Protein AF-A0A537I9R4-F1 (afdb_monomer)

Solvent-accessible surface area (backbone atoms only — not comparable to full-atom values): 5855 Å² total; per-residue (Å²): 132,84,81,65,32,35,31,16,84,39,26,35,33,39,79,39,64,52,78,86,43,72,68,51,47,56,37,42,77,73,73,42,84,63,66,73,44,76,54,75,47,73,34,83,63,93,59,65,52,50,76,42,77,93,74,73,42,77,46,51,32,44,82,34,63,86,39,68,66,48,38,52,50,41,52,50,52,38,66,79,65,67,64,70,78,65,73,81,74,79,74,82,83,73,136

pLDDT: mean 87.93, std 15.56, range [37.59, 97.94]

Mean predicted aligned error: 6.4 Å

Radius of gyration: 15.44 Å; Cα contacts (8 Å, |Δi|>4): 126; chains: 1; bounding box: 40×33×40 Å

Nearest PDB structures (foldseek):
  6rjg-assembly1_C  TM=2.661E-01  e=6.736E+00  Streptococcus thermophilus DGCC 7710
  8c8z-assembly1_X  TM=2.006E-01  e=5.920E+00  Escherichia coli

Sequence (95 aa):
MGKPLYWAAGLVMVTYSLPSTEAVVADQLQGRAHWAHVAYAPMTRYESYVMIKESNVKIPIINASTNPIFNAAAAWIKKETGMKPRPASVSNAGL

Secondary structure (DSSP, 8-state):
-PPPEEEETTEEEEEEEPP--HHHHHHHHTT---EEEEEEEE-SS--SEEEETTTTEEEEEEE-TT-HHHHHHHHHHHHHHTPPPPPP-------

Foldseek 3Di:
DDAAWEDAPQKIKDFAFDPPDVVQVVCVVVVDTHTPDMDMDGGRDDDQWDAPPVVRDTRGYHHCHVRVVVHVVVVVCCVVVVDDHDDPPPPPPDD

Structure (mmCIF, N/CA/C/O backbone):
data_AF-A0A537I9R4-F1
#
_entry.id   AF-A0A537I9R4-F1
#
loop_
_atom_site.group_PDB
_atom_site.id
_atom_site.type_symbol
_atom_site.label_atom_id
_atom_site.label_alt_id
_atom_site.label_comp_id
_atom_site.label_asym_id
_atom_site.label_entity_id
_atom_site.label_seq_id
_atom_site.pdbx_PDB_ins_code
_atom_site.Cartn_x
_atom_site.Cartn_y
_atom_site.Cartn_z
_atom_site.occupancy
_atom_site.B_iso_or_equiv
_atom_site.auth_seq_id
_atom_site.auth_comp_id
_atom_site.auth_asym_id
_atom_site.auth_atom_id
_atom_site.pdbx_PDB_model_num
ATOM 1 N N . MET A 1 1 ? 3.973 17.248 1.780 1.00 47.03 1 MET A N 1
ATOM 2 C CA . MET A 1 1 ? 2.731 16.482 1.535 1.00 47.03 1 MET A CA 1
ATOM 3 C C . MET A 1 1 ? 2.874 15.124 2.203 1.00 47.03 1 MET A C 1
ATOM 5 O O . MET A 1 1 ? 3.894 14.480 1.985 1.00 47.03 1 MET A O 1
ATOM 9 N N . GLY A 1 2 ? 1.937 14.723 3.066 1.00 64.31 2 GLY A N 1
ATOM 10 C CA . GLY A 1 2 ? 1.985 13.405 3.715 1.00 64.31 2 GLY A CA 1
ATOM 11 C C . GLY A 1 2 ? 1.864 12.277 2.686 1.00 64.31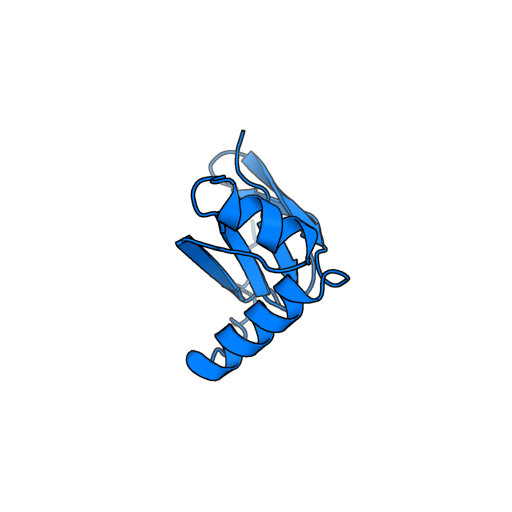 2 GLY A C 1
ATOM 12 O O . GLY A 1 2 ? 1.164 12.434 1.686 1.00 64.31 2 GLY A O 1
ATOM 13 N N . LYS A 1 3 ? 2.563 11.156 2.899 1.00 75.94 3 LYS A N 1
ATOM 14 C CA . LYS A 1 3 ? 2.396 9.961 2.060 1.00 75.94 3 LYS A CA 1
ATOM 15 C C . LYS A 1 3 ? 0.966 9.429 2.227 1.00 75.94 3 LYS A C 1
ATOM 17 O O . LYS A 1 3 ? 0.503 9.355 3.366 1.00 75.94 3 LYS A O 1
ATOM 22 N N . PRO A 1 4 ? 0.274 9.052 1.138 1.00 84.19 4 PRO A N 1
ATOM 23 C CA . PRO A 1 4 ? -1.031 8.429 1.264 1.00 84.19 4 PRO A CA 1
ATOM 24 C C . PRO A 1 4 ? -0.895 7.074 1.958 1.00 84.19 4 PRO A C 1
ATOM 26 O O . PRO A 1 4 ? 0.118 6.380 1.825 1.00 84.19 4 PRO A O 1
ATOM 29 N N . LEU A 1 5 ? -1.942 6.707 2.684 1.00 95.50 5 LEU A N 1
ATOM 30 C CA . LEU A 1 5 ? -2.106 5.364 3.209 1.00 95.50 5 LEU A CA 1
ATOM 31 C C . LEU A 1 5 ? -2.738 4.478 2.131 1.00 95.50 5 LEU A C 1
ATOM 33 O O . LEU A 1 5 ? -3.597 4.933 1.377 1.00 95.50 5 LEU A O 1
ATOM 37 N N . TYR A 1 6 ? -2.343 3.212 2.073 1.00 97.19 6 TYR A N 1
ATOM 38 C CA . TYR A 1 6 ? -2.876 2.232 1.129 1.00 97.19 6 TYR A CA 1
ATOM 39 C C . TYR A 1 6 ? -3.608 1.134 1.881 1.00 97.19 6 TYR A C 1
ATOM 41 O O . TYR A 1 6 ? -3.031 0.486 2.751 1.00 97.19 6 TYR A O 1
ATOM 49 N N . TRP A 1 7 ? -4.869 0.906 1.536 1.00 97.94 7 TRP A N 1
ATOM 50 C CA . TRP A 1 7 ? -5.663 -0.170 2.105 1.00 97.94 7 TRP A CA 1
ATOM 51 C C . TRP A 1 7 ? -5.738 -1.354 1.149 1.00 97.94 7 TRP A C 1
ATOM 53 O O . TRP A 1 7 ? -6.102 -1.191 -0.016 1.00 97.94 7 TRP A O 1
ATOM 63 N N . ALA A 1 8 ? -5.432 -2.549 1.644 1.00 97.81 8 ALA A N 1
ATOM 64 C CA . ALA A 1 8 ? -5.627 -3.792 0.913 1.00 97.81 8 ALA A CA 1
ATOM 65 C C . ALA A 1 8 ? -5.822 -4.953 1.884 1.00 97.81 8 ALA A C 1
ATOM 67 O O . ALA A 1 8 ? -5.188 -5.015 2.939 1.00 97.81 8 ALA A O 1
ATOM 68 N N . ALA A 1 9 ? -6.712 -5.877 1.520 1.00 95.69 9 ALA A N 1
ATOM 69 C CA . ALA A 1 9 ? -6.982 -7.099 2.269 1.00 95.69 9 ALA A CA 1
ATOM 70 C C . ALA A 1 9 ? -7.137 -6.877 3.790 1.00 95.69 9 ALA A C 1
ATOM 72 O O . ALA A 1 9 ? -6.644 -7.670 4.584 1.00 95.69 9 ALA A O 1
ATOM 73 N N . GLY A 1 10 ? -7.804 -5.810 4.234 1.00 94.88 10 GLY A N 1
ATOM 74 C CA . GLY A 1 10 ? -8.048 -5.564 5.661 1.00 94.88 10 GLY A CA 1
ATOM 75 C C . GLY A 1 10 ? -6.856 -5.010 6.461 1.00 94.88 10 GLY A C 1
ATOM 76 O O . GLY A 1 10 ? -6.900 -5.021 7.694 1.00 94.88 10 GLY A O 1
ATOM 77 N N . LEU A 1 11 ? -5.794 -4.555 5.790 1.00 96.44 11 LEU A N 1
ATOM 78 C CA . LEU A 1 11 ? -4.694 -3.792 6.380 1.00 96.44 11 LEU A CA 1
ATOM 79 C C . LEU A 1 11 ? -4.593 -2.420 5.722 1.00 96.44 11 LEU A C 1
ATOM 81 O O . LEU A 1 11 ? -4.815 -2.284 4.520 1.00 96.44 11 LEU A O 1
ATOM 85 N N . VAL A 1 12 ? -4.193 -1.426 6.509 1.00 97.00 12 VAL A N 1
ATOM 86 C CA . VAL A 1 12 ? -3.707 -0.143 6.007 1.00 97.00 12 VAL A CA 1
ATOM 87 C C . VAL A 1 12 ? -2.186 -0.111 6.121 1.00 97.00 12 VAL A C 1
ATOM 89 O O . VAL A 1 12 ? -1.631 -0.547 7.129 1.00 97.00 12 VAL A O 1
ATOM 92 N N . MET A 1 13 ? -1.511 0.359 5.076 1.00 96.56 13 MET A N 1
ATOM 93 C CA . MET A 1 13 ? -0.058 0.332 4.933 1.00 96.56 13 MET A CA 1
ATOM 94 C C . MET A 1 13 ? 0.477 1.684 4.461 1.00 96.56 13 MET A C 1
ATOM 96 O O . MET A 1 13 ? -0.161 2.386 3.678 1.00 96.56 13 MET A O 1
ATOM 100 N N . VAL A 1 14 ? 1.696 2.009 4.879 1.00 95.62 14 VAL A N 1
ATOM 101 C CA . VAL A 1 14 ? 2.525 3.064 4.291 1.00 95.62 14 VAL A CA 1
ATOM 102 C C . VAL A 1 14 ? 3.869 2.466 3.896 1.00 95.62 14 VAL A C 1
ATOM 104 O O . VAL A 1 14 ? 4.501 1.757 4.680 1.00 95.62 14 VAL A O 1
ATOM 107 N N . THR A 1 15 ? 4.298 2.737 2.664 1.00 94.12 15 THR A N 1
ATOM 108 C CA . THR A 1 15 ? 5.516 2.161 2.088 1.00 94.12 15 THR A CA 1
ATOM 109 C C . THR A 1 15 ? 6.572 3.233 1.830 1.00 94.12 15 THR A C 1
ATOM 111 O O . THR A 1 15 ? 6.293 4.368 1.409 1.00 94.12 15 THR A O 1
ATOM 114 N N . TYR A 1 16 ? 7.820 2.856 2.082 1.00 92.56 16 TYR A N 1
ATOM 115 C CA . TYR A 1 16 ? 9.008 3.653 1.812 1.00 92.56 16 TYR A CA 1
ATOM 116 C C . TYR A 1 16 ? 9.863 2.871 0.822 1.00 92.56 16 TYR A C 1
ATOM 118 O O . TYR A 1 16 ? 10.386 1.814 1.165 1.00 92.56 16 TYR A O 1
ATOM 126 N N . SER A 1 17 ? 9.941 3.348 -0.419 1.00 91.31 17 SER A N 1
ATOM 127 C CA . SER A 1 17 ? 10.683 2.682 -1.492 1.00 91.31 17 SER A CA 1
ATOM 128 C C . SER A 1 17 ? 12.192 2.826 -1.312 1.00 91.31 17 SER A C 1
ATOM 130 O O . SER A 1 17 ? 12.655 3.792 -0.702 1.00 91.31 17 SER A O 1
ATOM 132 N N . LEU A 1 18 ? 12.952 1.886 -1.878 1.00 91.69 18 LEU A N 1
ATOM 133 C CA . LEU A 1 18 ? 14.383 2.093 -2.105 1.00 91.69 18 LEU A CA 1
ATOM 134 C C . LEU A 1 18 ? 14.623 3.285 -3.057 1.00 91.69 18 LEU A C 1
ATOM 136 O O . LEU A 1 18 ? 13.708 3.670 -3.793 1.00 91.69 18 LEU A O 1
ATOM 140 N N . PRO A 1 19 ? 15.836 3.873 -3.064 1.00 93.25 19 PRO A N 1
ATOM 141 C CA . PRO A 1 19 ? 16.211 4.878 -4.053 1.00 93.25 19 PRO A CA 1
ATOM 142 C C . PRO A 1 19 ? 15.999 4.374 -5.486 1.00 93.25 19 PRO A C 1
ATOM 144 O O . PRO A 1 19 ? 16.290 3.217 -5.789 1.00 93.25 19 PRO A O 1
ATOM 147 N N . SER A 1 20 ? 15.531 5.255 -6.371 1.00 92.81 20 SER A N 1
ATOM 148 C CA . SER A 1 20 ? 15.266 4.944 -7.780 1.00 92.81 20 SER A CA 1
ATOM 149 C C . SER A 1 20 ? 16.559 4.836 -8.596 1.00 92.81 20 SER A C 1
ATOM 151 O O . SER A 1 20 ? 16.866 5.703 -9.410 1.00 92.81 20 SER A O 1
ATOM 153 N N . THR A 1 21 ? 17.338 3.782 -8.363 1.00 96.50 21 THR A N 1
ATOM 154 C CA . THR A 1 21 ? 18.442 3.396 -9.252 1.00 96.50 21 THR A CA 1
ATOM 155 C C . THR A 1 21 ? 17.889 2.775 -10.537 1.00 96.50 21 THR A C 1
ATOM 157 O O . THR A 1 21 ? 16.742 2.323 -10.559 1.00 96.50 21 THR A O 1
ATOM 160 N N . GLU A 1 22 ? 18.694 2.697 -11.601 1.00 97.06 22 GLU A N 1
ATOM 161 C CA . GLU A 1 22 ? 18.266 2.053 -12.856 1.00 97.06 22 GLU A CA 1
ATOM 162 C C . GLU A 1 22 ? 17.745 0.629 -12.637 1.00 97.06 22 GLU A C 1
ATOM 164 O O . GLU A 1 22 ? 16.693 0.275 -13.163 1.00 97.06 22 GLU A O 1
ATOM 169 N N . ALA A 1 23 ? 18.424 -0.166 -11.805 1.00 95.88 23 ALA A N 1
ATOM 170 C CA . ALA A 1 23 ? 18.004 -1.531 -11.494 1.00 95.88 23 ALA A CA 1
ATOM 171 C C . ALA A 1 23 ? 16.636 -1.577 -10.787 1.00 95.88 23 ALA A C 1
ATOM 173 O O . ALA A 1 23 ? 15.771 -2.364 -11.165 1.00 95.88 23 ALA A O 1
ATOM 174 N N . VAL A 1 24 ? 16.411 -0.704 -9.796 1.00 95.44 24 VAL A N 1
ATOM 175 C CA . VAL A 1 24 ? 15.129 -0.625 -9.074 1.00 95.44 24 VAL A CA 1
ATOM 176 C C . VAL A 1 24 ? 14.000 -0.192 -10.011 1.00 95.44 24 VAL A C 1
ATOM 178 O O . VAL A 1 24 ? 12.906 -0.751 -9.956 1.00 95.44 24 VAL A O 1
ATOM 181 N N . VAL A 1 25 ? 14.261 0.772 -10.897 1.00 95.12 25 VAL A N 1
ATOM 182 C CA . VAL A 1 25 ? 13.279 1.242 -11.883 1.00 95.12 25 VAL A CA 1
ATOM 183 C C . VAL A 1 25 ? 12.961 0.153 -12.910 1.00 95.12 25 VAL A C 1
ATOM 185 O O . VAL A 1 25 ? 11.787 -0.069 -13.205 1.00 95.12 25 VAL A O 1
ATOM 188 N N . ALA A 1 26 ? 13.968 -0.561 -13.420 1.00 96.69 26 ALA A N 1
ATOM 189 C CA . ALA A 1 26 ? 13.774 -1.665 -14.358 1.00 96.69 26 ALA A CA 1
ATOM 190 C C . ALA A 1 26 ? 12.893 -2.774 -13.758 1.00 96.69 26 ALA A C 1
ATOM 192 O O . ALA A 1 26 ? 11.956 -3.244 -14.403 1.00 96.69 26 ALA A O 1
ATOM 193 N N . ASP A 1 27 ? 13.136 -3.136 -12.499 1.00 96.06 27 ASP A N 1
ATOM 194 C CA . ASP A 1 27 ? 12.308 -4.084 -11.755 1.00 96.06 27 ASP A CA 1
ATOM 195 C C . ASP A 1 27 ? 10.873 -3.579 -11.562 1.00 96.06 27 ASP A C 1
ATOM 197 O O . ASP A 1 27 ? 9.914 -4.331 -11.766 1.00 96.06 27 ASP A O 1
ATOM 201 N N . GLN A 1 28 ? 10.705 -2.295 -11.237 1.00 93.00 28 GLN A N 1
ATOM 202 C CA . GLN A 1 28 ? 9.390 -1.687 -11.050 1.00 93.00 28 GLN A CA 1
ATOM 203 C C . GLN A 1 28 ? 8.557 -1.694 -12.336 1.00 93.00 28 GLN A C 1
ATOM 205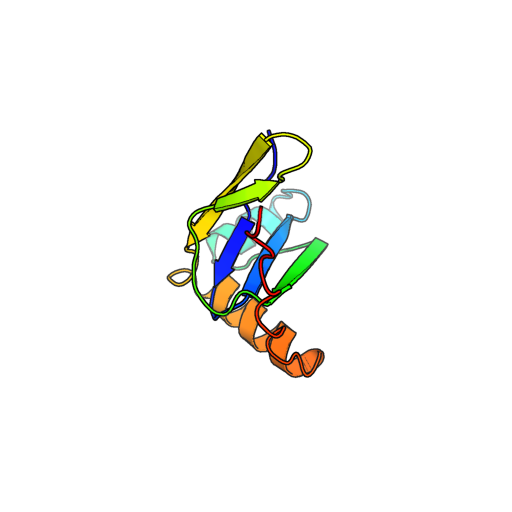 O O . GLN A 1 28 ? 7.359 -1.979 -12.280 1.00 93.00 28 GLN A O 1
ATOM 210 N N . LEU A 1 29 ? 9.179 -1.452 -13.494 1.00 94.56 29 LEU A N 1
ATOM 211 C CA . LEU A 1 29 ? 8.524 -1.566 -14.803 1.00 94.56 29 LEU A CA 1
ATOM 212 C C . LEU A 1 29 ? 8.079 -3.002 -15.117 1.00 94.56 29 LEU A C 1
ATOM 214 O O . LEU A 1 29 ? 7.130 -3.201 -15.870 1.00 94.56 29 LEU A O 1
ATOM 218 N N . GLN A 1 30 ? 8.716 -3.999 -14.502 1.00 95.62 30 GLN A N 1
ATOM 219 C CA . GLN A 1 30 ? 8.329 -5.410 -14.582 1.00 95.62 30 GLN A CA 1
ATOM 220 C C . GLN A 1 30 ? 7.373 -5.837 -13.453 1.00 95.62 30 GLN A C 1
ATOM 222 O O . GLN A 1 30 ? 7.136 -7.028 -13.254 1.00 95.62 30 GLN A O 1
ATOM 227 N N . GLY A 1 31 ? 6.825 -4.881 -12.696 1.00 91.88 31 GLY A N 1
ATOM 228 C CA . GLY A 1 31 ? 5.864 -5.140 -11.626 1.00 91.88 31 GLY A CA 1
ATOM 229 C C . GLY A 1 31 ? 6.483 -5.624 -10.312 1.00 91.88 31 GLY A C 1
ATOM 230 O O . GLY A 1 31 ? 5.759 -6.134 -9.458 1.00 91.88 31 GLY A O 1
ATOM 231 N N . ARG A 1 32 ? 7.798 -5.469 -10.115 1.00 94.00 32 ARG A N 1
ATOM 232 C CA . ARG A 1 32 ? 8.477 -5.790 -8.852 1.00 94.00 32 ARG A CA 1
ATOM 233 C C . ARG A 1 32 ? 8.708 -4.528 -8.031 1.00 94.00 32 ARG A C 1
ATOM 235 O O . ARG A 1 32 ? 9.407 -3.614 -8.453 1.00 94.00 32 ARG A O 1
ATOM 242 N N . ALA A 1 33 ? 8.121 -4.474 -6.840 1.00 92.88 33 ALA A N 1
ATOM 243 C CA . ALA A 1 33 ? 8.315 -3.358 -5.924 1.00 92.88 33 ALA A CA 1
ATOM 244 C C . ALA A 1 33 ? 9.458 -3.636 -4.943 1.00 92.88 33 ALA A C 1
ATOM 246 O O . ALA A 1 33 ? 9.500 -4.691 -4.315 1.00 92.88 33 ALA A O 1
ATOM 247 N N . HIS A 1 34 ? 10.321 -2.639 -4.753 1.00 94.44 34 HIS A N 1
ATOM 248 C CA . HIS A 1 34 ? 11.372 -2.652 -3.740 1.00 94.44 34 HIS A CA 1
ATOM 249 C C . H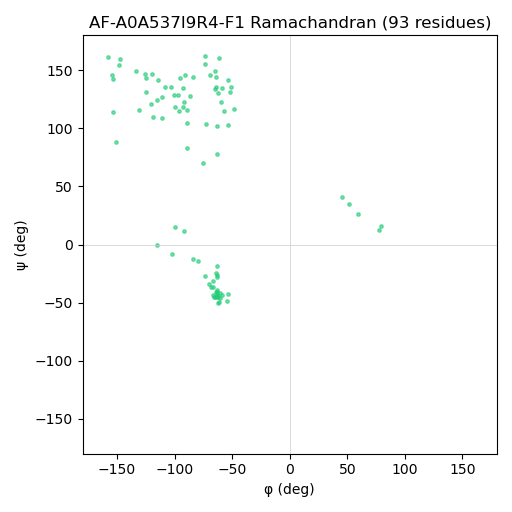IS A 1 34 ? 11.063 -1.633 -2.644 1.00 94.44 34 HIS A C 1
ATOM 251 O O . HIS A 1 34 ? 11.143 -0.419 -2.859 1.00 94.44 34 HIS A O 1
ATOM 257 N N . TRP A 1 35 ? 10.700 -2.122 -1.459 1.00 94.31 35 TRP A N 1
ATOM 258 C CA . TRP A 1 35 ? 10.409 -1.291 -0.292 1.00 94.31 35 TRP A CA 1
ATOM 259 C C . TRP A 1 35 ? 11.486 -1.465 0.775 1.00 94.31 35 TRP A C 1
ATOM 261 O O . TRP A 1 35 ? 11.761 -2.577 1.210 1.00 94.31 35 TRP A O 1
ATOM 271 N N . ALA A 1 36 ? 12.062 -0.350 1.220 1.00 94.06 36 ALA A N 1
ATOM 272 C CA . ALA A 1 36 ? 12.979 -0.290 2.352 1.00 94.06 36 ALA A CA 1
ATOM 273 C C . ALA A 1 36 ? 12.253 -0.532 3.684 1.00 94.06 36 ALA A C 1
ATOM 275 O O . ALA A 1 36 ? 12.819 -1.087 4.619 1.00 94.06 36 ALA A O 1
ATOM 276 N N . HIS A 1 37 ? 11.000 -0.077 3.780 1.00 94.38 37 HIS A N 1
ATOM 277 C CA . HIS A 1 37 ? 10.191 -0.201 4.986 1.00 94.38 37 HIS A CA 1
ATOM 278 C C . HIS A 1 37 ? 8.693 -0.197 4.663 1.00 94.38 37 HIS A C 1
ATOM 280 O O . HIS A 1 37 ? 8.234 0.520 3.765 1.00 94.38 37 HIS A O 1
ATOM 286 N N . VAL A 1 38 ? 7.928 -0.958 5.448 1.00 95.12 38 VAL A N 1
ATOM 287 C CA . VAL A 1 38 ? 6.464 -0.978 5.428 1.00 95.12 38 VAL A CA 1
ATOM 288 C C . VAL A 1 38 ? 5.956 -0.848 6.860 1.00 95.12 38 VAL A C 1
ATOM 290 O O . VAL A 1 38 ? 6.164 -1.743 7.673 1.00 95.12 38 VAL A O 1
ATOM 293 N N . ALA A 1 39 ? 5.256 0.247 7.156 1.00 95.44 39 ALA A N 1
ATOM 294 C CA . ALA A 1 39 ? 4.471 0.370 8.383 1.00 95.44 39 ALA A CA 1
ATOM 295 C C . ALA A 1 39 ? 3.019 -0.018 8.090 1.00 95.44 39 ALA A C 1
ATOM 297 O O . ALA A 1 39 ? 2.502 0.287 7.013 1.00 95.44 39 ALA A O 1
ATOM 298 N N . TYR A 1 40 ? 2.358 -0.684 9.036 1.00 95.56 40 TYR A N 1
ATOM 299 C CA . TYR A 1 40 ? 1.018 -1.225 8.826 1.00 95.56 40 TYR A CA 1
ATOM 300 C C . TYR A 1 40 ? 0.164 -1.226 10.097 1.00 95.56 40 TYR A C 1
ATOM 302 O O . TYR A 1 40 ? 0.676 -1.216 11.216 1.00 95.56 40 TYR A O 1
ATOM 310 N N . ALA A 1 41 ? -1.155 -1.288 9.916 1.00 94.94 41 ALA A N 1
ATOM 311 C CA . ALA A 1 41 ? -2.119 -1.512 10.988 1.00 94.94 41 ALA A CA 1
ATOM 312 C C . ALA A 1 41 ? -3.356 -2.289 10.487 1.00 94.94 41 ALA A C 1
ATOM 314 O O . ALA A 1 41 ? -3.699 -2.200 9.303 1.00 94.94 41 ALA A O 1
ATOM 315 N N . PRO A 1 42 ? -4.065 -3.023 11.369 1.00 94.81 42 PRO A N 1
ATOM 316 C CA . PRO A 1 42 ? -5.368 -3.596 11.043 1.00 94.81 42 PRO A CA 1
ATOM 317 C C . PRO A 1 42 ? -6.389 -2.524 10.651 1.00 94.81 42 PRO A C 1
ATOM 319 O O . PRO A 1 42 ? -6.544 -1.530 11.357 1.00 94.81 42 PRO A O 1
ATOM 322 N N . MET A 1 43 ? -7.134 -2.770 9.574 1.00 94.38 43 MET A N 1
ATOM 323 C CA . MET A 1 43 ? -8.278 -1.961 9.149 1.00 94.38 43 MET A CA 1
ATOM 324 C C . MET A 1 43 ? -9.251 -2.875 8.397 1.00 94.38 43 MET A C 1
ATOM 326 O O . MET A 1 43 ? -9.135 -3.063 7.193 1.00 94.38 43 MET A O 1
ATOM 330 N N . THR A 1 44 ? -10.182 -3.520 9.105 1.00 92.25 44 THR A N 1
ATOM 331 C CA . THR A 1 44 ? -11.011 -4.612 8.549 1.00 92.25 44 THR A CA 1
ATOM 332 C C . THR A 1 44 ? -11.921 -4.183 7.402 1.00 92.25 44 THR A C 1
ATOM 334 O O . THR A 1 44 ? -12.257 -5.007 6.553 1.00 92.25 44 THR A O 1
ATOM 337 N N . ARG A 1 45 ? -12.304 -2.906 7.362 1.00 93.81 45 ARG A N 1
ATOM 338 C CA . ARG A 1 45 ? -13.113 -2.3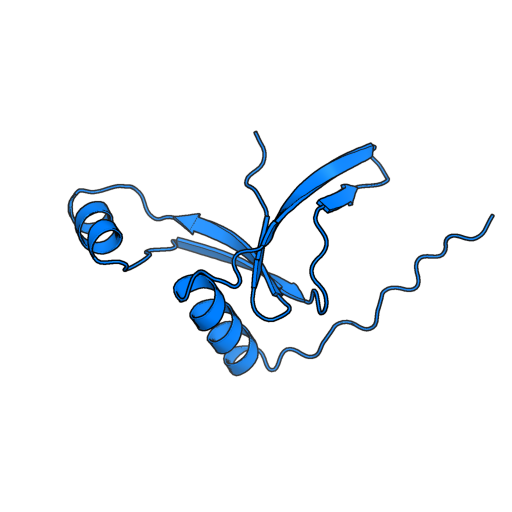00 6.304 1.00 93.81 45 ARG A CA 1
ATOM 339 C C . ARG A 1 45 ? -12.382 -1.099 5.733 1.00 93.81 45 ARG A C 1
ATOM 341 O O . ARG A 1 45 ? -11.715 -0.385 6.472 1.00 93.81 45 ARG A O 1
ATOM 348 N N . TYR A 1 46 ? -12.513 -0.900 4.429 1.00 95.81 46 TYR A N 1
ATOM 349 C CA . TYR A 1 46 ? -11.981 0.284 3.774 1.00 95.81 46 TYR A CA 1
ATOM 350 C C . TYR A 1 46 ? -12.703 1.541 4.269 1.00 95.81 46 TYR A C 1
ATOM 352 O O . TYR A 1 46 ? -13.933 1.584 4.297 1.00 95.81 46 TYR A O 1
ATOM 360 N N . GLU A 1 47 ? -11.922 2.566 4.585 1.00 95.19 47 GLU A N 1
ATOM 361 C CA . GLU A 1 47 ? -12.375 3.937 4.799 1.00 95.19 47 GLU A CA 1
ATOM 362 C C . GLU A 1 47 ? -11.560 4.851 3.882 1.00 95.19 47 GLU A C 1
ATOM 364 O O . GLU A 1 47 ? -10.395 4.565 3.614 1.00 95.19 47 GLU A O 1
ATOM 369 N N . SER A 1 48 ? -12.148 5.939 3.381 1.00 94.69 48 SER A N 1
ATOM 370 C CA . SER A 1 48 ? -11.476 6.839 2.430 1.00 94.69 48 SER A CA 1
ATOM 371 C C . SER A 1 48 ? -10.496 7.814 3.086 1.00 94.69 48 SER A C 1
ATOM 373 O O . SER A 1 48 ? -9.673 8.423 2.399 1.00 94.69 48 SER A O 1
ATOM 375 N N . TYR A 1 49 ? -10.555 7.960 4.410 1.00 93.94 49 TYR A N 1
ATOM 376 C CA . TYR A 1 49 ? -9.618 8.750 5.198 1.00 93.94 49 TYR A CA 1
ATOM 377 C C . TYR A 1 49 ? -9.611 8.303 6.664 1.00 93.94 49 TYR A C 1
ATOM 379 O O . TYR A 1 49 ? -10.575 7.718 7.143 1.00 93.94 49 TYR A O 1
ATOM 387 N N . VAL A 1 50 ? -8.552 8.655 7.392 1.00 91.56 50 VAL A N 1
ATOM 388 C CA . VAL A 1 50 ? -8.537 8.681 8.863 1.00 91.56 50 VAL A CA 1
ATOM 389 C C . VAL A 1 50 ? -8.519 10.133 9.325 1.00 91.56 50 VAL A C 1
ATOM 391 O O . VAL A 1 50 ? -7.793 10.962 8.772 1.00 91.56 50 VAL A O 1
ATOM 394 N N . MET A 1 51 ? -9.344 10.446 10.323 1.00 91.62 51 MET A N 1
ATOM 395 C CA . MET A 1 51 ? -9.373 11.756 10.969 1.00 91.62 51 MET A CA 1
ATOM 396 C C . MET A 1 51 ? -8.432 11.765 12.172 1.00 91.62 51 MET A C 1
ATOM 398 O O . MET A 1 51 ? -8.625 10.988 13.106 1.00 91.62 51 MET A O 1
ATOM 402 N N . ILE A 1 52 ? -7.465 12.679 12.179 1.00 90.69 52 ILE A N 1
ATOM 403 C CA . ILE A 1 52 ? -6.677 13.006 13.369 1.00 90.69 52 ILE A CA 1
ATOM 404 C C . ILE A 1 52 ? -7.422 14.114 14.111 1.00 90.69 52 ILE A C 1
ATOM 406 O O . ILE A 1 52 ? -7.454 15.257 13.653 1.00 90.69 52 ILE A O 1
ATOM 410 N N . LYS A 1 53 ? -8.090 13.763 15.216 1.00 90.56 53 LYS A N 1
ATOM 411 C CA . LYS A 1 53 ? -9.034 14.656 15.910 1.00 90.56 53 LYS A CA 1
ATOM 412 C C . LYS A 1 53 ? -8.335 15.867 16.528 1.00 90.56 53 LYS A C 1
ATOM 414 O O . LYS A 1 53 ? -8.876 16.963 16.486 1.00 90.56 53 LYS A O 1
ATOM 419 N N . GLU A 1 54 ? -7.129 15.672 17.046 1.00 92.69 54 GLU A N 1
ATOM 420 C CA . GLU A 1 54 ? -6.342 16.670 17.774 1.00 92.69 54 GLU A CA 1
ATOM 421 C C . GLU A 1 54 ? -5.902 17.831 16.875 1.00 92.69 54 GLU A C 1
ATOM 423 O O . GLU A 1 54 ? -5.777 18.963 17.332 1.00 92.69 54 GLU A O 1
ATOM 428 N N . SER A 1 55 ? -5.673 17.554 15.591 1.00 90.38 55 SER A N 1
ATOM 429 C CA . SER A 1 55 ? -5.200 18.529 14.603 1.00 90.38 55 SER A CA 1
ATOM 430 C C . SER A 1 55 ? -6.214 18.818 13.495 1.00 90.38 55 SER A C 1
ATOM 432 O O . SER A 1 55 ? -5.934 19.619 12.606 1.00 90.38 55 SER A O 1
ATOM 434 N N . ASN A 1 56 ? -7.385 18.173 13.533 1.00 90.56 56 ASN A N 1
ATOM 435 C CA . ASN A 1 56 ? -8.416 18.226 12.494 1.00 90.56 56 ASN A CA 1
ATOM 436 C C . ASN A 1 56 ? -7.873 17.920 11.078 1.00 90.56 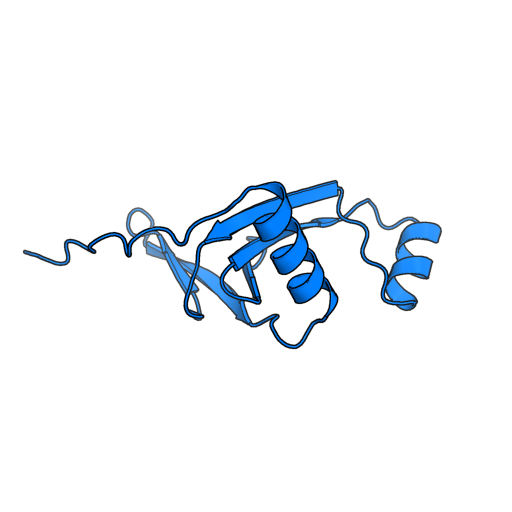56 ASN A C 1
ATOM 438 O O . ASN A 1 56 ? -8.303 18.499 10.078 1.00 90.56 56 ASN A O 1
ATOM 442 N N . VAL A 1 57 ? -6.893 17.013 10.989 1.00 90.88 57 VAL A N 1
ATOM 443 C CA . VAL A 1 57 ? -6.253 16.619 9.728 1.00 90.88 57 VAL A CA 1
ATOM 444 C C . VAL A 1 57 ? -6.892 15.342 9.193 1.00 90.88 57 VAL A C 1
ATOM 446 O O . VAL A 1 57 ? -6.961 14.326 9.884 1.00 90.88 57 VAL A O 1
ATOM 449 N N . LYS A 1 58 ? -7.299 15.368 7.920 1.00 90.94 58 LYS A N 1
ATOM 450 C CA . LYS A 1 58 ? -7.732 14.176 7.180 1.00 90.94 58 LYS A CA 1
ATOM 451 C C . LYS A 1 58 ? -6.550 13.568 6.435 1.00 90.94 58 LYS A C 1
ATOM 453 O O . LYS A 1 58 ? -5.989 14.202 5.543 1.00 90.94 58 LYS A O 1
ATOM 458 N N . ILE A 1 59 ? -6.206 12.329 6.767 1.00 91.12 59 ILE A N 1
ATOM 459 C CA . ILE A 1 59 ? -5.206 11.553 6.031 1.00 91.12 59 ILE A CA 1
ATOM 460 C C . ILE A 1 59 ? -5.945 10.669 5.024 1.00 91.12 59 ILE A C 1
ATOM 462 O O . ILE A 1 59 ? -6.689 9.788 5.457 1.00 91.12 59 ILE A O 1
ATOM 466 N N . PRO A 1 60 ? -5.779 10.877 3.706 1.00 94.31 60 PRO A N 1
ATOM 467 C CA . PRO A 1 60 ? -6.475 10.084 2.703 1.00 94.31 60 PRO A CA 1
ATOM 468 C C . PRO A 1 60 ? -5.956 8.645 2.669 1.00 94.31 60 PRO A C 1
ATOM 470 O O . PRO A 1 60 ? -4.758 8.388 2.838 1.00 94.31 60 PRO A O 1
ATOM 473 N N . ILE A 1 61 ? -6.869 7.717 2.392 1.00 96.62 61 ILE A N 1
ATOM 474 C CA . ILE A 1 61 ? -6.576 6.297 2.224 1.00 96.62 61 ILE A CA 1
ATOM 475 C C . ILE A 1 61 ? -7.006 5.864 0.824 1.00 96.62 61 ILE A C 1
ATOM 477 O O . ILE A 1 61 ? -8.174 5.944 0.436 1.00 96.62 61 ILE A O 1
ATOM 481 N N . ILE A 1 62 ? -6.042 5.360 0.067 1.00 97.06 62 ILE A N 1
ATOM 482 C CA . ILE A 1 62 ? -6.238 4.825 -1.274 1.00 97.06 62 ILE A CA 1
ATOM 483 C C . ILE A 1 62 ? -6.636 3.355 -1.153 1.00 97.06 62 ILE A C 1
ATOM 485 O O . ILE A 1 62 ? -5.938 2.567 -0.513 1.00 97.06 62 ILE A O 1
ATOM 489 N N . ASN A 1 63 ? -7.737 2.967 -1.795 1.00 97.44 63 ASN A N 1
ATOM 490 C CA . ASN A 1 63 ? -8.076 1.557 -1.945 1.00 97.44 63 ASN A CA 1
ATOM 491 C C . ASN A 1 63 ? -7.133 0.914 -2.975 1.00 97.44 63 ASN A C 1
ATOM 493 O O . ASN A 1 63 ? -7.289 1.105 -4.178 1.00 97.44 63 ASN A O 1
ATOM 497 N N . ALA A 1 64 ? -6.157 0.151 -2.491 1.00 97.06 64 ALA A N 1
ATOM 498 C CA . ALA A 1 64 ? -5.167 -0.551 -3.297 1.00 97.06 64 ALA A CA 1
ATOM 499 C C . ALA A 1 64 ? -5.509 -2.038 -3.492 1.00 97.06 64 ALA A C 1
ATOM 501 O O . ALA A 1 64 ? -4.649 -2.812 -3.904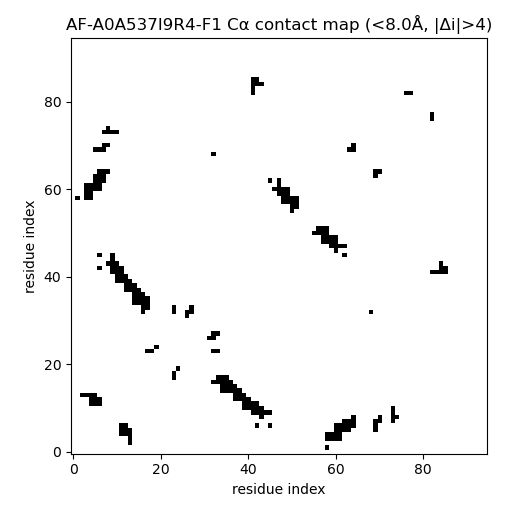 1.00 97.06 64 ALA A O 1
ATOM 502 N N . SER A 1 65 ? -6.748 -2.458 -3.213 1.00 95.56 65 SER A N 1
ATOM 503 C CA . SER A 1 65 ? -7.166 -3.867 -3.312 1.00 95.56 65 SER A CA 1
ATOM 504 C C . SER A 1 65 ? -7.091 -4.457 -4.724 1.00 95.56 65 SER A C 1
ATOM 506 O O . SER A 1 65 ? -7.042 -5.675 -4.865 1.00 95.56 65 SER A O 1
ATOM 508 N N . THR A 1 66 ? -7.036 -3.632 -5.771 1.00 96.44 66 THR A N 1
ATOM 509 C CA . THR A 1 66 ? -6.806 -4.088 -7.152 1.00 96.44 66 THR A CA 1
ATOM 510 C C . THR A 1 66 ? -5.325 -4.278 -7.479 1.00 96.44 66 THR A C 1
ATOM 512 O O . THR A 1 66 ? -4.997 -4.879 -8.499 1.00 96.44 66 THR A O 1
ATOM 515 N N . ASN A 1 67 ? -4.413 -3.795 -6.628 1.00 95.44 67 ASN A N 1
ATOM 516 C CA . ASN A 1 67 ? -2.980 -3.944 -6.827 1.00 95.44 67 ASN A CA 1
ATOM 517 C C . ASN A 1 67 ? -2.491 -5.258 -6.179 1.00 95.44 67 ASN A C 1
ATOM 519 O O . ASN A 1 67 ? -2.527 -5.392 -4.949 1.00 95.44 67 ASN A O 1
ATOM 523 N N . PRO A 1 68 ? -1.989 -6.224 -6.972 1.00 95.69 68 PRO A N 1
ATOM 524 C CA . PRO A 1 68 ? -1.586 -7.529 -6.456 1.00 95.69 68 PRO A CA 1
ATOM 525 C C . PRO A 1 68 ? -0.424 -7.453 -5.456 1.00 95.69 68 PRO A C 1
ATOM 527 O O . PRO A 1 68 ? -0.363 -8.278 -4.549 1.00 95.69 68 PRO A O 1
ATOM 530 N N . ILE A 1 69 ? 0.453 -6.447 -5.557 1.00 95.75 69 ILE A N 1
ATOM 531 C CA . ILE A 1 69 ? 1.601 -6.274 -4.655 1.00 95.75 69 ILE A CA 1
ATOM 532 C C . ILE A 1 69 ? 1.118 -5.969 -3.234 1.00 95.75 69 ILE A C 1
ATOM 534 O O . ILE A 1 69 ? 1.586 -6.580 -2.276 1.00 95.75 69 ILE A O 1
ATOM 538 N N . PHE A 1 70 ? 0.142 -5.068 -3.082 1.00 96.75 70 PHE A N 1
ATOM 539 C CA . PHE A 1 70 ? -0.407 -4.738 -1.765 1.00 96.75 70 PHE A CA 1
ATOM 540 C C . PHE A 1 70 ? -1.189 -5.908 -1.158 1.00 96.75 70 PHE A C 1
ATOM 542 O O . PHE A 1 70 ? -1.086 -6.144 0.044 1.00 96.75 70 PHE A O 1
ATOM 549 N N . ASN A 1 71 ? -1.912 -6.686 -1.971 1.00 96.94 71 ASN A N 1
ATOM 550 C CA . ASN A 1 71 ? -2.576 -7.903 -1.494 1.00 96.94 71 ASN A CA 1
ATOM 551 C C . ASN A 1 71 ? -1.568 -8.964 -1.030 1.00 96.94 71 ASN A C 1
ATOM 553 O O . ASN A 1 71 ? -1.739 -9.540 0.045 1.00 96.94 71 ASN A O 1
ATOM 557 N N . ALA A 1 72 ? -0.504 -9.195 -1.805 1.00 96.19 72 ALA A N 1
ATOM 558 C CA . ALA A 1 72 ? 0.553 -10.140 -1.458 1.00 96.19 72 ALA A CA 1
ATOM 559 C C . ALA A 1 72 ? 1.284 -9.722 -0.173 1.00 96.19 72 ALA A C 1
ATOM 561 O O . ALA A 1 72 ? 1.455 -10.538 0.733 1.00 96.19 72 ALA A O 1
ATOM 562 N N . ALA A 1 73 ? 1.636 -8.439 -0.053 1.00 96.56 73 ALA A N 1
ATOM 563 C CA . ALA A 1 73 ? 2.254 -7.889 1.147 1.00 96.56 73 ALA A CA 1
ATOM 564 C C . ALA A 1 73 ? 1.345 -8.034 2.373 1.00 96.56 73 ALA A C 1
ATOM 566 O O . ALA A 1 73 ? 1.791 -8.500 3.418 1.00 96.56 73 ALA A O 1
ATOM 567 N N . ALA A 1 74 ? 0.056 -7.706 2.245 1.00 96.31 74 ALA A N 1
ATOM 568 C CA . ALA A 1 74 ? -0.889 -7.839 3.346 1.00 96.31 74 ALA A CA 1
ATOM 569 C C . ALA A 1 74 ? -1.068 -9.299 3.792 1.00 96.31 74 ALA A C 1
ATOM 571 O O . ALA A 1 74 ? -1.128 -9.575 4.992 1.00 96.31 74 ALA A O 1
ATOM 572 N N . ALA A 1 75 ? -1.129 -10.241 2.847 1.00 95.62 75 ALA A N 1
ATOM 573 C CA . ALA A 1 75 ? -1.202 -11.667 3.148 1.00 95.62 75 ALA A CA 1
ATOM 574 C C . ALA A 1 75 ? 0.059 -12.160 3.876 1.00 95.62 75 ALA A C 1
ATOM 576 O O . A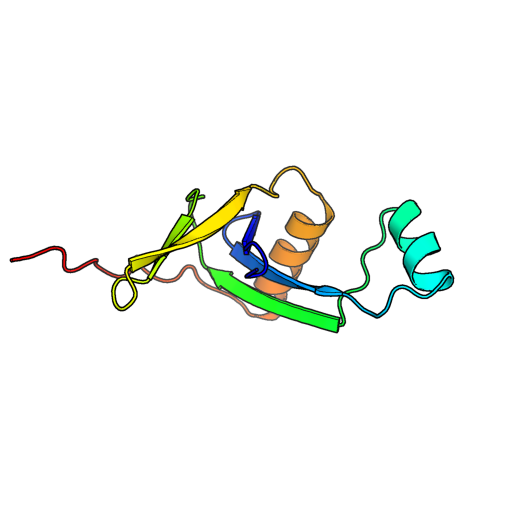LA A 1 75 ? -0.053 -12.847 4.893 1.00 95.62 75 ALA A O 1
ATOM 577 N N . TRP A 1 76 ? 1.242 -11.760 3.399 1.00 96.19 76 TRP A N 1
ATOM 578 C CA . TRP A 1 76 ? 2.519 -12.089 4.032 1.00 96.19 76 TRP A CA 1
ATOM 579 C C . TRP A 1 76 ? 2.611 -11.519 5.453 1.00 96.19 76 TRP A C 1
ATOM 581 O O . TRP A 1 76 ? 2.839 -12.275 6.392 1.00 96.19 76 TRP A O 1
ATOM 591 N N . ILE A 1 77 ? 2.311 -10.227 5.650 1.00 96.19 77 ILE A N 1
ATOM 592 C CA . ILE A 1 77 ? 2.332 -9.582 6.975 1.00 96.19 77 ILE A CA 1
ATOM 593 C C . ILE A 1 77 ? 1.450 -10.343 7.968 1.00 96.19 77 ILE A C 1
ATOM 595 O O . ILE A 1 77 ? 1.886 -10.645 9.078 1.00 96.19 77 ILE A O 1
ATOM 599 N N . LYS A 1 78 ? 0.209 -10.674 7.588 1.00 94.44 78 LYS A N 1
ATOM 600 C CA . LYS A 1 78 ? -0.717 -11.404 8.469 1.00 94.44 78 LYS A CA 1
ATOM 601 C C . LYS A 1 78 ? -0.186 -12.776 8.863 1.00 94.44 78 LYS A C 1
ATOM 603 O O . LYS A 1 78 ? -0.333 -13.159 10.022 1.00 94.44 78 LYS A O 1
ATOM 608 N N . LYS A 1 79 ? 0.410 -13.494 7.908 1.00 95.00 79 LYS A N 1
ATOM 609 C CA . LYS A 1 7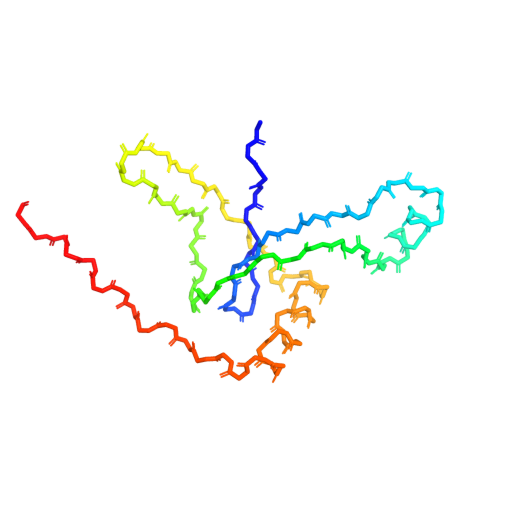9 ? 0.999 -14.814 8.134 1.00 95.00 79 LYS A CA 1
ATOM 610 C C . LYS A 1 79 ? 2.156 -14.735 9.132 1.00 95.00 79 LYS A C 1
ATOM 612 O O . LYS A 1 79 ? 2.150 -15.484 10.100 1.00 95.00 79 LYS A O 1
ATOM 617 N N . GLU A 1 80 ? 3.097 -13.817 8.926 1.00 95.62 80 GLU A N 1
ATOM 618 C CA . GLU A 1 80 ? 4.321 -13.740 9.739 1.00 95.62 80 GLU A CA 1
ATOM 619 C C . GLU A 1 80 ? 4.084 -13.184 11.149 1.00 95.62 80 GLU A C 1
ATOM 621 O O . GLU A 1 80 ? 4.808 -13.508 12.085 1.00 95.62 80 GLU A O 1
ATOM 626 N N . THR A 1 81 ? 3.059 -12.351 11.328 1.00 93.81 81 THR A N 1
ATOM 627 C CA . THR A 1 81 ? 2.796 -11.677 12.614 1.00 93.81 81 THR A CA 1
ATOM 628 C C . THR A 1 81 ? 1.669 -12.314 13.427 1.00 93.81 81 THR A C 1
ATOM 630 O O . THR A 1 81 ? 1.421 -11.899 14.558 1.00 93.81 81 THR A O 1
ATOM 633 N N . GLY A 1 82 ? 0.939 -13.282 12.859 1.00 88.00 82 GLY A N 1
ATOM 634 C CA . GLY A 1 82 ? -0.255 -13.861 13.485 1.00 88.00 82 GLY A CA 1
ATOM 635 C C . GLY A 1 82 ? -1.355 -12.826 13.764 1.00 88.00 82 GLY A C 1
ATOM 636 O O . GLY A 1 82 ? -2.135 -12.982 14.708 1.00 88.00 82 GLY A O 1
ATOM 637 N N . MET A 1 83 ? -1.388 -11.735 12.992 1.00 82.06 83 MET A N 1
ATOM 638 C CA . MET A 1 83 ? -2.179 -10.549 13.312 1.00 82.06 83 MET A CA 1
ATOM 639 C C . MET A 1 83 ? -3.671 -10.860 13.418 1.00 82.06 83 MET A C 1
ATOM 641 O O . MET A 1 83 ? -4.309 -11.292 12.456 1.00 82.06 83 MET A O 1
ATOM 645 N N . LYS A 1 84 ? -4.249 -10.556 14.581 1.00 71.94 84 LYS A N 1
ATOM 646 C CA . LYS A 1 84 ? -5.699 -10.565 14.788 1.00 71.94 84 LYS A CA 1
ATOM 647 C C . LYS A 1 84 ? -6.267 -9.173 14.489 1.00 71.94 84 LYS A C 1
ATOM 649 O O . LYS A 1 84 ? -5.595 -8.176 14.766 1.00 71.94 84 LYS A O 1
ATOM 654 N N . PRO A 1 85 ? -7.489 -9.070 13.940 1.00 66.31 85 PRO A N 1
ATOM 655 C CA . PRO A 1 85 ? -8.169 -7.789 13.809 1.00 66.31 85 PRO A CA 1
ATOM 656 C C . PRO A 1 85 ? -8.185 -7.063 15.154 1.00 66.31 85 PRO A C 1
ATOM 658 O O . PRO A 1 85 ? -8.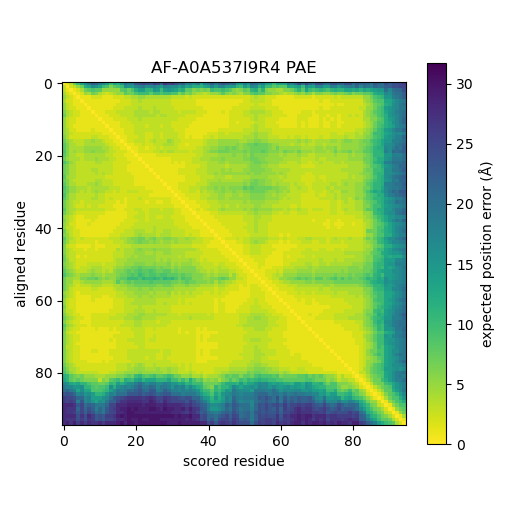542 -7.659 16.172 1.00 66.31 85 PRO A O 1
ATOM 661 N N . ARG A 1 86 ? -7.808 -5.781 15.169 1.00 58.78 86 ARG A N 1
ATOM 662 C CA . ARG A 1 86 ? -8.025 -4.953 16.356 1.00 58.78 86 ARG A CA 1
ATOM 663 C C . ARG A 1 86 ? -9.541 -4.888 16.592 1.00 58.78 86 ARG A C 1
ATOM 665 O O . ARG A 1 86 ? -10.255 -4.595 15.628 1.00 58.78 86 ARG A O 1
ATOM 672 N N . PRO A 1 87 ? -10.046 -5.152 17.813 1.00 53.50 87 PRO A N 1
ATOM 673 C CA . PRO A 1 87 ? -11.433 -4.847 18.143 1.00 53.50 87 PRO A CA 1
ATOM 674 C C . PRO A 1 87 ? -11.687 -3.394 17.759 1.00 53.50 87 PRO A C 1
ATOM 676 O O . PRO A 1 87 ? -10.812 -2.558 17.999 1.00 53.50 87 PRO A O 1
ATOM 679 N N . ALA A 1 88 ? -12.819 -3.101 17.117 1.00 52.44 88 ALA A N 1
ATOM 680 C CA . ALA A 1 88 ? -13.164 -1.726 16.781 1.00 52.44 88 ALA A CA 1
ATOM 681 C C . ALA A 1 88 ? -12.963 -0.884 18.044 1.00 52.44 88 ALA A C 1
ATOM 683 O O . ALA A 1 88 ? -13.577 -1.172 19.073 1.00 52.44 88 ALA A O 1
ATOM 684 N N . SER A 1 89 ? -12.035 0.078 18.007 1.00 54.03 89 SER A N 1
ATOM 685 C CA . SER A 1 89 ? -11.894 1.012 19.113 1.00 54.03 89 SER A CA 1
ATOM 686 C C . SER A 1 89 ? -13.257 1.660 19.246 1.00 54.03 89 SER A C 1
ATOM 688 O O . SER A 1 89 ? -13.709 2.296 18.289 1.00 54.03 89 SER A O 1
ATOM 690 N N . VAL A 1 90 ? -13.927 1.422 20.374 1.00 47.78 90 VAL A N 1
ATOM 691 C CA . VAL A 1 90 ? -15.175 2.089 20.715 1.00 47.78 90 VAL A CA 1
ATOM 692 C C . VAL A 1 90 ? -14.860 3.569 20.593 1.00 47.78 90 VAL A C 1
ATOM 694 O O . VAL A 1 90 ? -14.118 4.128 21.399 1.00 47.78 90 VAL A O 1
ATOM 697 N N . SER A 1 91 ? -15.308 4.185 19.500 1.00 45.72 91 SER A N 1
ATOM 698 C CA . SER A 1 91 ? -15.325 5.629 19.428 1.00 45.72 91 SER A CA 1
ATOM 699 C C . SER A 1 91 ? -16.298 6.015 20.521 1.00 45.72 91 SER A C 1
ATOM 701 O O . SER A 1 91 ? -17.504 5.877 20.339 1.00 45.72 91 SER A O 1
ATOM 703 N N . ASN A 1 92 ? -15.777 6.456 21.663 1.00 43.00 92 ASN A N 1
ATOM 704 C CA . ASN A 1 92 ? -16.530 7.292 22.579 1.00 43.00 92 ASN A CA 1
ATOM 705 C C . ASN A 1 92 ? -16.820 8.591 21.815 1.00 43.00 92 ASN A C 1
ATOM 707 O O . ASN A 1 92 ? -16.105 9.582 21.911 1.00 43.00 92 ASN A O 1
ATOM 711 N N . ALA A 1 93 ? -17.813 8.519 20.935 1.00 45.34 93 ALA A N 1
ATOM 712 C CA . ALA A 1 93 ? -18.611 9.639 20.499 1.00 45.34 93 ALA A CA 1
ATOM 713 C C . ALA A 1 93 ? -19.761 9.690 21.504 1.00 45.34 93 ALA A C 1
ATOM 715 O O . ALA A 1 93 ? -20.801 9.065 21.316 1.00 45.34 93 ALA A O 1
ATOM 716 N N . GLY A 1 94 ? -19.495 10.325 22.639 1.00 44.97 94 GLY A N 1
ATOM 717 C CA . GLY A 1 94 ? -20.448 10.490 23.718 1.00 44.97 94 GLY A CA 1
ATOM 718 C C . GLY A 1 94 ? -20.089 11.738 24.505 1.00 44.97 94 GLY A C 1
ATOM 719 O O . GLY A 1 94 ? -19.055 11.734 25.170 1.00 44.97 94 GLY A O 1
ATOM 720 N N . LEU A 1 95 ? -21.002 12.713 24.407 1.00 37.59 95 LEU A N 1
ATOM 721 C CA . LEU A 1 95 ? -21.079 14.039 25.040 1.00 37.59 95 LEU A CA 1
ATOM 722 C C . LEU A 1 95 ? -20.272 15.160 24.369 1.00 37.59 95 LEU A C 1
ATOM 724 O O . LEU A 1 95 ? -19.026 15.152 24.428 1.00 37.59 95 LEU A O 1
#